Protein AF-A0A429BM97-F1 (afdb_monomer)

Secondary structure (DSSP, 8-state):
---HHHHHHHHHHHHHHHHHHHHHHHHTSSS--SEEEEEEEEEEE--SSSS----EEEEEEEEEEE--------S----

pLDDT: mean 76.97, std 14.51, range [48.44, 95.0]

Sequence (79 aa):
MGSAADTLRSAVDRVRPAVLDIVDSLRSMPRSPDRITLEFGVKVTAEAGVVVARTAAEAHFTVGVEWDVTDSAGGSDAG

Structure (mmCIF, N/CA/C/O backbone):
data_AF-A0A429BM97-F1
#
_entry.id   AF-A0A429BM97-F1
#
loop_
_atom_site.group_PDB
_atom_site.id
_atom_site.type_symbol
_atom_site.label_atom_id
_atom_site.label_alt_id
_atom_site.label_comp_id
_atom_site.label_asym_id
_atom_site.label_entity_id
_atom_site.label_seq_id
_atom_site.pdbx_PDB_ins_code
_atom_site.Cartn_x
_atom_site.Cartn_y
_atom_site.Cartn_z
_atom_site.occupancy
_atom_site.B_iso_or_equiv
_atom_site.auth_seq_id
_atom_site.auth_comp_id
_atom_site.auth_asym_id
_atom_site.auth_atom_id
_atom_site.pdbx_PDB_model_num
ATOM 1 N N . MET A 1 1 ? -19.451 -6.903 17.605 1.00 51.53 1 MET A N 1
ATOM 2 C CA . MET A 1 1 ? -18.248 -6.048 17.523 1.00 51.53 1 MET A CA 1
ATOM 3 C C . MET A 1 1 ? -17.218 -6.818 16.715 1.00 51.53 1 MET A C 1
ATOM 5 O O . MET A 1 1 ? -16.990 -7.970 17.056 1.00 51.53 1 MET A O 1
ATOM 9 N N . GLY A 1 2 ? -16.714 -6.261 15.608 1.00 63.09 2 GLY A N 1
ATOM 10 C CA . GLY A 1 2 ? -15.740 -6.952 14.750 1.00 63.09 2 GLY A CA 1
ATOM 11 C C . GLY A 1 2 ? -14.462 -7.265 15.525 1.00 63.09 2 GLY A C 1
ATOM 12 O O . GLY A 1 2 ? -14.037 -6.460 16.356 1.00 63.09 2 GLY A O 1
ATOM 13 N N . SER A 1 3 ? -13.892 -8.446 15.306 1.00 83.69 3 SER A N 1
ATOM 14 C CA . SER A 1 3 ? -12.653 -8.841 15.970 1.00 83.69 3 SER A CA 1
ATOM 15 C C . SER A 1 3 ? -11.487 -7.964 15.493 1.00 83.69 3 SER A C 1
ATOM 17 O O . SER A 1 3 ? -11.545 -7.354 14.423 1.00 83.69 3 SER A O 1
ATOM 19 N N . ALA A 1 4 ? -10.387 -7.919 16.250 1.00 78.44 4 ALA A N 1
ATOM 20 C CA . ALA A 1 4 ? -9.171 -7.230 15.805 1.00 78.44 4 ALA A CA 1
ATOM 21 C C . ALA A 1 4 ? -8.676 -7.752 14.438 1.00 78.44 4 ALA A C 1
ATOM 23 O O . ALA A 1 4 ? -8.159 -6.982 13.628 1.00 78.44 4 ALA A O 1
ATOM 24 N N . ALA A 1 5 ? -8.905 -9.040 14.155 1.00 80.69 5 ALA A N 1
ATOM 25 C CA . ALA A 1 5 ? -8.576 -9.657 12.877 1.00 80.69 5 ALA A CA 1
ATOM 26 C C . ALA A 1 5 ? -9.415 -9.099 11.713 1.00 80.69 5 ALA A C 1
ATOM 28 O O . ALA A 1 5 ? -8.883 -8.910 10.620 1.00 80.69 5 ALA A O 1
ATOM 29 N N . ASP A 1 6 ? -10.693 -8.782 11.938 1.00 83.25 6 ASP A N 1
ATOM 30 C CA . ASP A 1 6 ? -11.574 -8.219 10.903 1.00 83.25 6 ASP A CA 1
ATOM 31 C C . ASP A 1 6 ? -11.177 -6.784 10.544 1.00 83.25 6 ASP A C 1
ATOM 33 O O . ASP A 1 6 ? -11.144 -6.406 9.368 1.00 83.25 6 ASP A O 1
ATOM 37 N N . THR A 1 7 ? -10.810 -5.990 11.553 1.00 79.12 7 THR A N 1
ATOM 38 C CA . THR A 1 7 ? -10.308 -4.623 11.361 1.00 79.12 7 THR A CA 1
ATOM 39 C C . THR A 1 7 ? -8.976 -4.624 10.614 1.00 79.12 7 THR A C 1
ATOM 41 O O . THR A 1 7 ? -8.804 -3.840 9.679 1.00 79.12 7 THR A O 1
ATOM 44 N N . LEU A 1 8 ? -8.055 -5.531 10.966 1.00 79.00 8 LEU A N 1
ATOM 45 C CA . LEU A 1 8 ? -6.780 -5.680 10.262 1.00 79.00 8 LEU A CA 1
ATOM 46 C C . LEU A 1 8 ? -6.988 -6.112 8.807 1.00 79.00 8 LEU A C 1
ATOM 48 O O . LEU A 1 8 ? -6.420 -5.500 7.907 1.00 79.00 8 LEU A O 1
ATOM 52 N N . ARG A 1 9 ? -7.834 -7.119 8.559 1.00 84.75 9 ARG A N 1
ATOM 53 C CA . ARG A 1 9 ? -8.161 -7.574 7.199 1.00 84.75 9 ARG A CA 1
ATOM 54 C C . ARG A 1 9 ? -8.714 -6.432 6.353 1.00 84.75 9 ARG A C 1
ATOM 56 O O . ARG A 1 9 ? -8.219 -6.187 5.261 1.0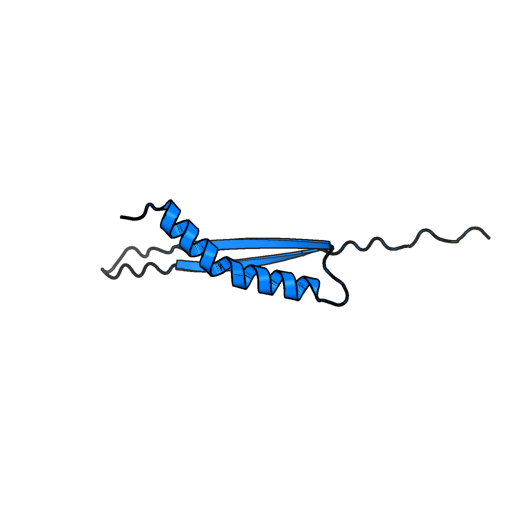0 84.75 9 ARG A O 1
ATOM 63 N N . SER A 1 10 ? -9.658 -5.675 6.908 1.00 83.25 10 SER A N 1
ATOM 64 C CA . SER A 1 10 ? -10.234 -4.505 6.241 1.00 83.25 10 SER A CA 1
ATOM 65 C C . SER A 1 10 ? -9.185 -3.431 5.932 1.00 83.25 10 SER A C 1
ATOM 67 O O . SER A 1 10 ? -9.283 -2.754 4.913 1.00 83.25 10 SER A O 1
ATOM 69 N N . ALA A 1 11 ? -8.183 -3.251 6.797 1.00 80.25 11 ALA A N 1
ATOM 70 C CA . ALA A 1 11 ? -7.081 -2.324 6.550 1.00 80.25 11 ALA A CA 1
ATOM 71 C C . ALA A 1 11 ? -6.145 -2.823 5.435 1.00 80.25 11 ALA A C 1
ATOM 73 O O . ALA A 1 11 ? -5.785 -2.046 4.553 1.00 80.25 11 ALA A O 1
ATOM 74 N N . VAL A 1 12 ? -5.810 -4.118 5.424 1.00 83.19 12 VAL A N 1
ATOM 75 C CA . VAL A 1 12 ? -5.003 -4.745 4.361 1.00 83.19 12 VAL A CA 1
ATOM 76 C C . VAL A 1 12 ? -5.716 -4.665 3.011 1.00 83.19 12 VAL A C 1
ATOM 78 O O . VAL A 1 12 ? -5.100 -4.300 2.012 1.00 83.19 12 VAL A O 1
ATOM 81 N N . ASP A 1 13 ? -7.021 -4.935 2.974 1.00 87.62 13 ASP A N 1
ATOM 82 C CA . ASP A 1 13 ? -7.807 -4.884 1.738 1.00 87.62 13 ASP A CA 1
ATOM 83 C C . ASP A 1 13 ? -7.882 -3.469 1.146 1.00 87.62 13 ASP A C 1
ATOM 85 O O . ASP A 1 13 ? -7.946 -3.322 -0.072 1.00 87.62 13 ASP A O 1
ATOM 89 N N . ARG A 1 14 ? -7.787 -2.422 1.977 1.00 84.50 14 ARG A N 1
ATOM 90 C CA . ARG A 1 14 ? -7.691 -1.026 1.512 1.00 84.50 14 ARG A CA 1
ATOM 91 C C . ARG A 1 14 ? -6.324 -0.677 0.925 1.00 84.50 14 ARG A C 1
ATOM 93 O O . ARG A 1 14 ? -6.249 0.191 0.065 1.00 84.50 14 ARG A O 1
ATOM 100 N N . VAL A 1 15 ? -5.258 -1.323 1.393 1.00 84.38 15 VAL A N 1
ATOM 101 C CA . VAL A 1 15 ? -3.876 -1.091 0.934 1.00 84.38 15 VAL A CA 1
ATOM 102 C C . VAL A 1 15 ? -3.536 -1.896 -0.320 1.00 84.38 15 VAL A C 1
ATOM 104 O O . VAL A 1 15 ? -2.727 -1.456 -1.134 1.00 84.38 15 VAL A O 1
ATOM 107 N N . ARG A 1 16 ? -4.167 -3.062 -0.499 1.00 87.62 16 ARG A N 1
ATOM 108 C CA . ARG A 1 16 ? -3.914 -3.974 -1.622 1.00 87.62 16 ARG A CA 1
ATOM 109 C C . ARG A 1 16 ? -3.910 -3.286 -2.999 1.00 87.62 16 ARG A C 1
ATOM 111 O O . ARG A 1 16 ? -2.971 -3.563 -3.738 1.00 87.62 16 ARG A O 1
ATOM 118 N N . PRO A 1 17 ? -4.869 -2.409 -3.362 1.00 91.12 17 PRO A N 1
ATOM 119 C CA . PRO A 1 17 ? -4.855 -1.749 -4.668 1.00 91.12 17 PRO A CA 1
ATOM 120 C C . PRO A 1 17 ? -3.582 -0.927 -4.904 1.00 91.12 17 PRO A C 1
ATOM 122 O O . PRO A 1 17 ? -2.939 -1.094 -5.929 1.00 91.12 17 PRO A O 1
ATOM 125 N N . ALA A 1 18 ? -3.144 -0.146 -3.911 1.00 88.12 18 ALA A N 1
ATOM 126 C CA . ALA A 1 18 ? -1.928 0.660 -4.022 1.00 88.12 18 ALA A CA 1
ATOM 127 C C . ALA A 1 18 ? -0.663 -0.202 -4.192 1.00 88.12 18 ALA A C 1
ATOM 129 O O . ALA A 1 18 ? 0.244 0.157 -4.937 1.00 88.12 18 ALA A O 1
ATOM 130 N N . VAL A 1 19 ? -0.606 -1.361 -3.527 1.00 89.19 19 VAL A N 1
ATOM 131 C CA . VAL A 1 19 ? 0.489 -2.328 -3.707 1.00 89.19 19 VAL A CA 1
ATOM 132 C C . VAL A 1 19 ? 0.505 -2.889 -5.129 1.00 89.19 19 VAL A C 1
ATOM 134 O O . VAL A 1 19 ? 1.579 -3.002 -5.717 1.00 89.19 19 VAL A O 1
ATOM 137 N N . LEU A 1 20 ? -0.662 -3.230 -5.682 1.00 92.56 20 LEU A N 1
ATOM 138 C CA . LEU A 1 20 ? -0.770 -3.730 -7.055 1.00 92.56 20 LEU A CA 1
ATOM 139 C C . LEU A 1 20 ? -0.320 -2.670 -8.063 1.00 92.56 20 LEU A C 1
ATOM 141 O O . LEU A 1 20 ? 0.501 -2.985 -8.917 1.00 92.56 20 LEU A O 1
ATOM 145 N N . ASP A 1 21 ? -0.745 -1.417 -7.891 1.00 93.38 21 ASP A N 1
ATOM 146 C CA . ASP A 1 21 ? -0.345 -0.309 -8.766 1.00 93.38 21 ASP A CA 1
ATOM 147 C C . ASP A 1 21 ? 1.182 -0.102 -8.778 1.00 93.38 21 ASP A C 1
ATOM 149 O O . ASP A 1 21 ? 1.783 0.104 -9.834 1.00 93.38 21 ASP A O 1
ATOM 153 N N . ILE A 1 22 ? 1.838 -0.200 -7.613 1.00 91.06 22 ILE A N 1
ATOM 154 C CA . ILE A 1 22 ? 3.303 -0.107 -7.505 1.00 91.06 22 ILE A CA 1
ATOM 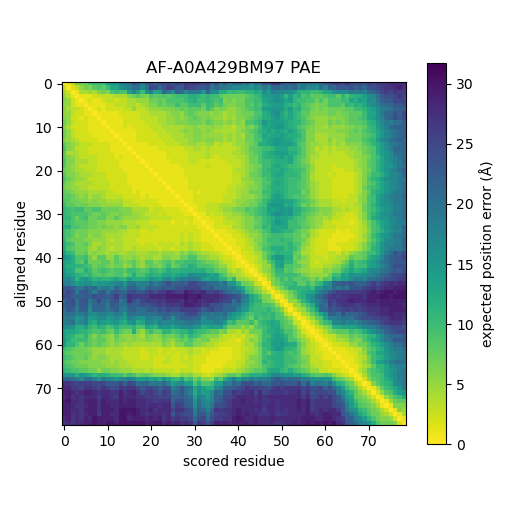155 C C . ILE A 1 22 ? 3.970 -1.276 -8.236 1.00 91.06 22 ILE A C 1
ATOM 157 O O . ILE A 1 22 ? 4.903 -1.066 -9.009 1.00 91.06 22 ILE A O 1
ATOM 161 N N . VAL A 1 23 ? 3.507 -2.506 -8.003 1.00 92.50 23 VAL A N 1
ATOM 162 C CA . VAL A 1 23 ? 4.085 -3.706 -8.627 1.00 92.50 23 VAL A CA 1
ATOM 163 C C . VAL A 1 23 ? 3.915 -3.675 -10.144 1.00 92.50 23 VAL A C 1
ATOM 165 O O . VAL A 1 23 ? 4.873 -3.960 -10.864 1.00 92.50 23 VAL A O 1
ATOM 168 N N . ASP A 1 24 ? 2.734 -3.30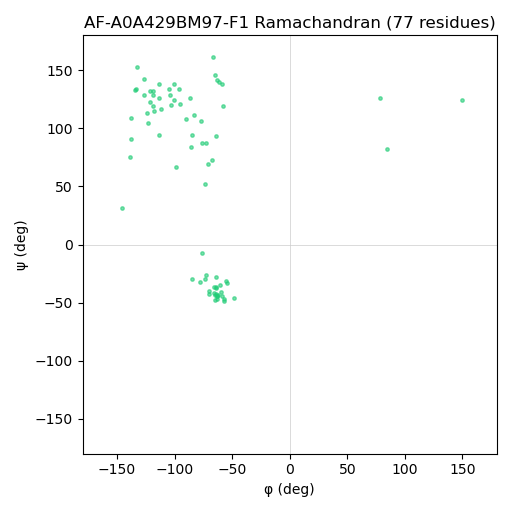6 -10.632 1.00 95.00 24 ASP A N 1
ATOM 169 C CA . ASP A 1 24 ? 2.452 -3.219 -12.063 1.00 95.00 24 ASP A CA 1
ATOM 170 C C . ASP A 1 24 ? 3.287 -2.117 -12.722 1.00 95.00 24 ASP A C 1
ATOM 172 O O . ASP A 1 24 ? 3.897 -2.350 -13.768 1.00 95.00 24 ASP A O 1
ATOM 176 N N . SER A 1 25 ? 3.421 -0.960 -12.067 1.00 92.88 25 SER A N 1
ATOM 177 C CA . SER A 1 25 ? 4.314 0.113 -12.513 1.00 92.88 25 SER A CA 1
ATOM 178 C C . SER A 1 25 ? 5.761 -0.375 -12.635 1.00 92.88 25 SER A C 1
ATOM 180 O O . SER A 1 25 ? 6.379 -0.225 -13.691 1.00 92.88 25 SER A O 1
ATOM 182 N N . LEU A 1 26 ? 6.281 -1.061 -11.610 1.00 93.00 26 LEU A N 1
ATOM 183 C CA . LEU A 1 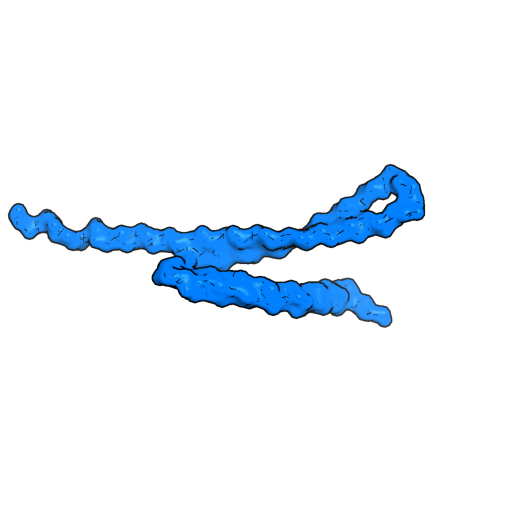26 ? 7.651 -1.577 -11.614 1.00 93.00 26 LEU A CA 1
ATOM 184 C C . LEU A 1 26 ? 7.877 -2.643 -12.694 1.00 93.00 26 LEU A C 1
ATOM 186 O O . LEU A 1 26 ? 8.933 -2.679 -13.323 1.00 93.00 26 LEU A O 1
ATOM 190 N N . ARG A 1 27 ? 6.884 -3.498 -12.943 1.00 91.25 27 ARG A N 1
ATOM 191 C CA . ARG A 1 27 ? 6.946 -4.523 -13.996 1.00 91.25 27 ARG A CA 1
ATOM 192 C C . ARG A 1 27 ? 6.828 -3.955 -15.403 1.00 91.25 27 ARG A C 1
ATOM 194 O O . ARG A 1 27 ? 7.339 -4.568 -16.332 1.00 91.25 27 ARG A O 1
ATOM 201 N N . SER A 1 28 ? 6.182 -2.803 -15.565 1.00 93.75 28 SER A N 1
ATOM 202 C CA . SER A 1 28 ? 6.038 -2.139 -16.865 1.00 93.75 28 SER A CA 1
ATOM 203 C C . SER A 1 28 ? 7.313 -1.428 -17.343 1.00 93.75 28 SER A C 1
ATOM 205 O O . SER A 1 28 ? 7.368 -0.955 -18.479 1.00 93.75 28 SER A O 1
ATOM 207 N N . MET A 1 29 ? 8.345 -1.345 -16.494 1.00 91.62 29 MET A N 1
ATOM 208 C CA . MET A 1 29 ? 9.611 -0.700 -16.839 1.00 91.62 29 MET A CA 1
ATOM 209 C C . MET A 1 29 ? 10.345 -1.451 -17.968 1.00 91.62 29 MET A C 1
ATOM 211 O O . MET A 1 29 ? 10.323 -2.682 -17.990 1.00 91.62 29 MET A O 1
ATOM 215 N N . PRO A 1 30 ? 11.076 -0.748 -18.864 1.00 91.31 30 PRO A N 1
ATOM 216 C CA . PRO A 1 30 ? 11.793 -1.374 -19.983 1.00 91.31 30 PRO A CA 1
ATOM 217 C C . PRO A 1 30 ? 12.757 -2.494 -19.572 1.00 91.31 30 PRO A C 1
ATOM 219 O O . PRO A 1 30 ? 12.932 -3.462 -20.307 1.00 91.31 30 PRO A O 1
ATOM 222 N N . ARG A 1 31 ? 13.372 -2.366 -18.389 1.00 89.50 31 ARG A N 1
ATOM 223 C CA . ARG A 1 31 ? 14.085 -3.449 -17.709 1.00 89.50 31 ARG A CA 1
ATOM 224 C C . ARG A 1 31 ? 13.326 -3.796 -16.434 1.00 89.50 31 ARG A C 1
ATOM 226 O O . ARG A 1 31 ? 13.524 -3.155 -15.398 1.00 89.50 31 ARG A O 1
ATOM 233 N N . SER A 1 32 ? 12.458 -4.796 -16.523 1.00 89.88 32 SER A N 1
ATOM 234 C CA . SER A 1 32 ? 11.704 -5.289 -15.372 1.00 89.88 32 SER A CA 1
ATOM 235 C C . SER A 1 32 ? 12.655 -5.775 -14.267 1.00 89.88 32 SER A C 1
ATOM 237 O O . SER A 1 32 ? 13.643 -6.437 -14.592 1.00 89.88 32 SER A O 1
ATOM 239 N N . PRO A 1 33 ? 12.382 -5.474 -12.986 1.00 92.25 33 PRO A N 1
ATOM 240 C CA . PRO A 1 33 ? 13.104 -6.071 -11.866 1.00 92.25 33 PRO A CA 1
ATOM 241 C C . PRO A 1 33 ? 12.874 -7.582 -11.813 1.00 92.25 33 PRO A C 1
ATOM 243 O O . PRO A 1 33 ? 11.748 -8.042 -12.021 1.00 92.25 33 PRO A O 1
ATOM 246 N N . ASP A 1 34 ? 13.913 -8.338 -11.472 1.00 91.12 34 ASP A N 1
ATOM 247 C CA . ASP A 1 34 ? 13.836 -9.793 -11.295 1.00 91.12 34 ASP A CA 1
ATOM 248 C C . ASP A 1 34 ? 13.199 -10.145 -9.946 1.00 91.12 34 ASP A C 1
ATOM 250 O O . ASP A 1 34 ? 12.446 -11.115 -9.813 1.00 91.12 34 ASP A O 1
ATOM 254 N N . ARG A 1 35 ? 13.435 -9.295 -8.941 1.00 91.81 35 ARG A N 1
ATOM 255 C CA . ARG A 1 35 ? 12.815 -9.399 -7.623 1.00 91.81 35 ARG A CA 1
ATOM 256 C C . ARG A 1 35 ? 12.287 -8.044 -7.168 1.00 91.81 35 ARG A C 1
ATOM 258 O O . ARG A 1 35 ? 12.970 -7.026 -7.238 1.00 91.81 35 ARG A O 1
ATOM 265 N N . ILE A 1 36 ? 11.055 -8.063 -6.665 1.00 92.38 36 ILE A N 1
ATOM 266 C CA . ILE A 1 36 ? 10.397 -6.926 -6.024 1.00 92.38 36 ILE A CA 1
ATOM 267 C C . ILE A 1 36 ? 10.028 -7.355 -4.604 1.00 92.38 36 ILE A C 1
ATOM 269 O O . ILE A 1 36 ? 9.296 -8.328 -4.416 1.00 92.38 36 ILE A O 1
ATOM 273 N N . THR A 1 37 ? 10.514 -6.615 -3.617 1.00 91.69 37 THR A N 1
ATOM 274 C CA . THR A 1 37 ? 10.238 -6.802 -2.192 1.00 91.69 37 THR A CA 1
ATOM 275 C C . THR A 1 37 ? 9.444 -5.598 -1.700 1.00 91.69 37 THR A C 1
ATOM 277 O O . THR A 1 37 ? 9.869 -4.463 -1.889 1.00 91.69 37 THR A O 1
ATOM 280 N N . LEU A 1 38 ? 8.288 -5.817 -1.072 1.00 87.50 38 LEU A N 1
ATOM 281 C CA . LEU A 1 38 ? 7.515 -4.749 -0.434 1.00 87.50 38 LEU A CA 1
ATOM 282 C C . LEU A 1 38 ? 7.329 -5.055 1.044 1.00 87.50 38 LEU A C 1
ATOM 284 O O . LEU A 1 38 ? 6.881 -6.141 1.409 1.00 87.50 38 LEU A O 1
ATOM 288 N N . GLU A 1 39 ? 7.599 -4.061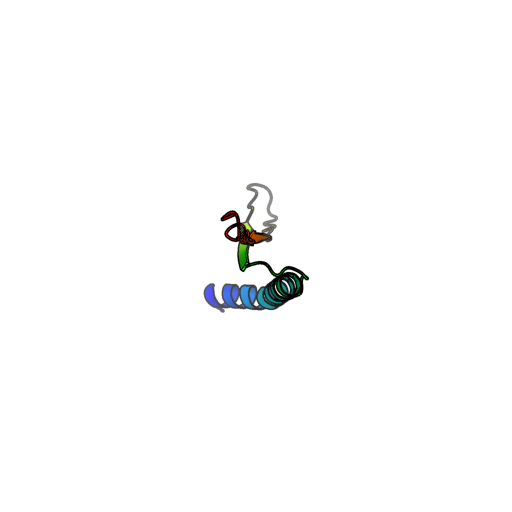 1.878 1.00 87.19 39 GLU A N 1
ATOM 289 C CA . GLU A 1 39 ? 7.392 -4.123 3.317 1.00 87.19 39 GLU A CA 1
ATOM 290 C C . GLU A 1 39 ? 6.387 -3.054 3.731 1.00 87.19 39 GLU A C 1
ATOM 292 O O . GLU A 1 39 ? 6.523 -1.882 3.380 1.00 87.19 39 GLU A O 1
ATOM 297 N N . PHE A 1 40 ? 5.367 -3.464 4.482 1.00 81.75 40 PHE A N 1
ATOM 298 C CA . PHE A 1 40 ? 4.373 -2.569 5.059 1.00 81.75 40 PHE A CA 1
ATOM 299 C C . PHE A 1 40 ? 4.658 -2.378 6.547 1.00 81.75 40 PHE A C 1
ATOM 301 O O . PHE A 1 40 ? 4.636 -3.343 7.314 1.00 81.75 40 PHE A O 1
ATOM 308 N N . GLY A 1 41 ? 4.893 -1.133 6.952 1.00 74.25 41 GLY A N 1
ATOM 309 C CA . GLY A 1 41 ? 5.130 -0.753 8.336 1.00 74.25 41 GLY A CA 1
ATOM 310 C C . GLY A 1 41 ? 4.009 0.128 8.879 1.00 74.25 41 GLY A C 1
ATOM 311 O O . GLY A 1 41 ? 3.549 1.056 8.214 1.00 74.25 41 GLY A O 1
ATOM 312 N N . VAL A 1 42 ? 3.598 -0.131 10.122 1.00 71.56 42 VAL A N 1
ATOM 313 C CA . VAL A 1 42 ? 2.698 0.746 10.883 1.00 71.56 42 VAL A CA 1
ATOM 314 C C . VAL A 1 42 ? 3.435 1.219 12.121 1.00 71.56 42 VAL A C 1
ATOM 316 O O . VAL A 1 42 ? 3.834 0.415 12.964 1.00 71.56 42 VAL A O 1
ATOM 319 N N . LYS A 1 43 ? 3.609 2.531 12.241 1.00 68.00 43 LYS A N 1
ATOM 320 C CA . LYS A 1 43 ? 4.168 3.161 13.431 1.00 68.00 43 LYS A CA 1
ATOM 321 C C . LYS A 1 43 ? 3.024 3.722 14.265 1.00 68.00 43 LYS A C 1
ATOM 323 O O . LYS A 1 43 ? 2.215 4.506 13.773 1.00 68.00 43 LYS A O 1
ATOM 328 N N . VAL A 1 44 ? 2.966 3.308 15.528 1.00 66.88 44 VAL A N 1
ATOM 329 C CA . VAL A 1 44 ? 2.025 3.835 16.522 1.00 66.88 44 VAL A CA 1
ATOM 330 C C . VAL A 1 44 ? 2.832 4.607 17.553 1.00 66.88 44 VAL A C 1
ATOM 332 O O . VAL A 1 44 ? 3.671 4.028 18.242 1.00 66.88 44 VAL A O 1
ATOM 335 N N . THR A 1 45 ? 2.601 5.913 17.648 1.00 63.25 45 THR A N 1
ATOM 336 C CA . THR A 1 45 ? 3.187 6.761 18.689 1.00 63.25 45 THR A CA 1
ATOM 337 C C . THR A 1 45 ? 2.122 7.093 19.733 1.00 63.25 45 THR A C 1
ATOM 339 O O . THR A 1 45 ? 0.982 7.417 19.402 1.00 63.25 45 THR A O 1
ATOM 342 N N . ALA A 1 46 ? 2.476 6.967 21.012 1.00 64.75 46 ALA A N 1
ATOM 343 C CA . ALA A 1 46 ? 1.630 7.363 22.131 1.00 64.75 46 ALA A CA 1
ATOM 344 C C . ALA A 1 46 ? 2.417 8.348 22.998 1.00 64.75 46 ALA A C 1
ATOM 346 O O . ALA A 1 46 ? 3.427 7.975 23.594 1.00 64.75 46 ALA A O 1
ATOM 347 N N . GLU A 1 47 ? 1.980 9.606 23.044 1.00 59.56 47 GLU A N 1
ATOM 348 C CA . GLU A 1 47 ? 2.567 10.609 23.933 1.00 59.56 47 GLU A CA 1
ATOM 349 C C . GLU A 1 47 ? 1.886 10.550 25.305 1.00 59.56 47 GLU A C 1
ATOM 351 O O . GLU A 1 47 ? 0.661 10.614 25.424 1.00 59.56 47 GLU A O 1
ATOM 356 N N . ALA A 1 48 ? 2.688 10.396 26.360 1.00 57.19 48 ALA A N 1
ATOM 357 C CA . ALA A 1 48 ? 2.211 10.409 27.735 1.00 57.19 48 ALA A CA 1
ATOM 358 C C . ALA A 1 48 ? 2.125 11.858 28.238 1.00 57.19 48 ALA A C 1
ATOM 360 O O . ALA A 1 48 ? 3.106 12.410 28.729 1.00 57.19 48 ALA A O 1
ATOM 361 N N . GLY A 1 49 ? 0.949 12.475 28.127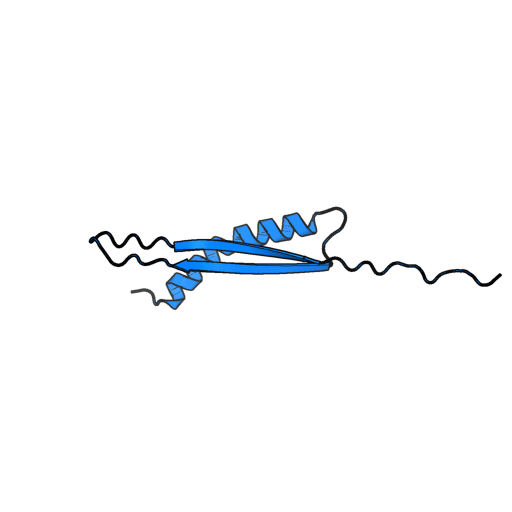 1.00 57.62 49 GLY A N 1
ATOM 362 C CA . GLY A 1 49 ? 0.678 13.783 28.723 1.00 57.62 49 GLY A CA 1
ATOM 363 C C . GLY A 1 49 ? -0.329 14.591 27.917 1.00 57.62 49 GLY A C 1
ATOM 364 O O . GLY A 1 49 ? -0.105 14.864 26.748 1.00 57.62 49 GLY A O 1
ATOM 365 N N . VAL A 1 50 ? -1.407 15.016 28.581 1.00 52.78 50 VAL A N 1
ATOM 366 C CA . VAL A 1 50 ? -2.584 15.719 28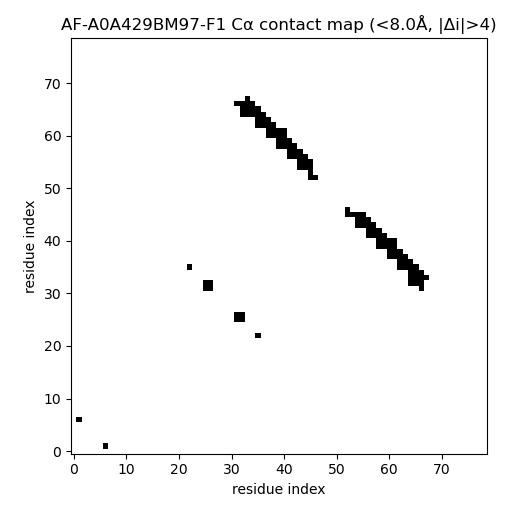.035 1.00 52.78 50 VAL A CA 1
ATOM 367 C C . VAL A 1 50 ? -3.568 14.787 27.322 1.00 52.78 50 VAL A C 1
ATOM 369 O O . VAL A 1 50 ? -3.233 14.017 26.431 1.00 52.78 50 VAL A O 1
ATOM 372 N N . VAL A 1 51 ? -4.826 14.854 27.763 1.00 53.47 51 VAL A N 1
ATOM 373 C CA . VAL A 1 51 ? -5.973 14.057 27.303 1.00 53.47 51 VAL A CA 1
ATOM 374 C C . VAL A 1 51 ? -6.382 14.488 25.891 1.00 53.47 51 VAL A C 1
ATOM 376 O O . VAL A 1 51 ? -7.423 15.091 25.663 1.00 53.47 51 VAL A O 1
ATOM 379 N N . VAL A 1 52 ? -5.529 14.177 24.925 1.00 52.25 52 VAL A N 1
ATOM 380 C CA . VAL A 1 52 ? -5.871 14.002 23.522 1.00 52.25 52 VAL A CA 1
ATOM 381 C C . VAL A 1 52 ? -5.075 12.779 23.098 1.00 52.25 52 VAL A C 1
ATOM 383 O O . VAL A 1 52 ? -3.929 12.890 22.676 1.00 52.25 52 VAL A O 1
ATOM 386 N N . ALA A 1 53 ? -5.666 11.592 23.227 1.00 54.91 53 ALA A N 1
ATOM 387 C CA . ALA A 1 53 ? -5.119 10.395 22.604 1.00 54.91 53 ALA A CA 1
ATOM 388 C C . ALA A 1 53 ? -5.256 10.543 21.078 1.00 54.91 53 ALA A C 1
ATOM 390 O O . ALA A 1 53 ? -6.123 9.940 20.451 1.00 54.91 53 ALA A O 1
ATOM 391 N N . ARG A 1 54 ? -4.438 11.403 20.460 1.00 53.44 54 ARG A N 1
ATOM 392 C CA . ARG A 1 54 ? -4.190 11.350 19.023 1.00 53.44 54 ARG A CA 1
ATO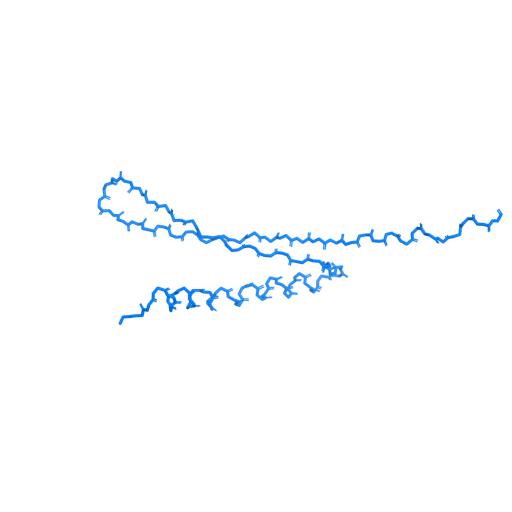M 393 C C . ARG A 1 54 ? -3.306 10.135 18.816 1.00 53.44 54 ARG A C 1
ATOM 395 O O . ARG A 1 54 ? -2.088 10.228 18.827 1.00 53.44 54 ARG A O 1
ATOM 402 N N . THR A 1 55 ? -3.936 8.978 18.657 1.00 53.38 55 THR A N 1
ATOM 403 C CA . THR A 1 55 ? -3.278 7.837 18.032 1.00 53.38 55 THR A CA 1
ATOM 404 C C . THR A 1 55 ? -2.980 8.237 16.592 1.00 53.38 55 THR A C 1
ATOM 406 O O . THR A 1 55 ? -3.849 8.144 15.724 1.00 53.38 55 THR A O 1
ATOM 409 N N . ALA A 1 56 ? -1.782 8.759 16.346 1.00 56.88 56 ALA A N 1
ATOM 410 C CA . ALA A 1 56 ? -1.267 8.903 14.997 1.00 56.88 56 ALA A CA 1
ATOM 411 C C . ALA A 1 56 ? -0.795 7.513 14.560 1.00 56.88 56 ALA A C 1
ATOM 413 O O . ALA A 1 56 ? 0.193 6.987 15.071 1.00 56.88 56 ALA A O 1
ATOM 414 N N . ALA A 1 57 ? -1.567 6.879 13.679 1.00 57.47 57 ALA A N 1
ATOM 415 C CA . ALA A 1 57 ? -1.110 5.704 12.957 1.00 57.47 57 ALA A CA 1
ATOM 416 C C . ALA A 1 57 ? -0.464 6.196 11.662 1.00 57.47 57 ALA A C 1
ATOM 418 O O . ALA A 1 57 ? -1.158 6.668 10.761 1.00 57.47 57 ALA A O 1
ATOM 419 N N . GLU A 1 58 ? 0.859 6.114 11.586 1.00 65.44 58 GLU A N 1
ATOM 420 C CA . GLU A 1 58 ? 1.595 6.381 10.353 1.00 65.44 58 GLU A CA 1
ATOM 421 C C . GLU A 1 58 ? 1.842 5.051 9.643 1.00 65.44 58 GLU A C 1
ATOM 423 O O . GLU A 1 58 ? 2.454 4.138 10.202 1.00 65.44 58 GLU A O 1
ATOM 428 N N . ALA A 1 59 ? 1.351 4.936 8.412 1.00 70.81 59 ALA A N 1
ATOM 429 C CA . ALA A 1 59 ? 1.667 3.825 7.528 1.00 70.81 59 ALA A CA 1
ATOM 430 C C . ALA A 1 59 ? 2.809 4.236 6.596 1.00 70.81 59 ALA A C 1
ATOM 432 O O . ALA A 1 59 ? 2.770 5.318 6.011 1.00 70.81 59 ALA A O 1
ATOM 433 N N . HIS A 1 60 ? 3.802 3.370 6.433 1.00 79.19 60 HIS A N 1
ATOM 434 C CA . HIS A 1 60 ? 4.848 3.538 5.430 1.00 79.19 60 HIS A CA 1
ATOM 435 C C . HIS A 1 60 ? 5.068 2.233 4.668 1.00 79.19 60 HIS A C 1
ATOM 437 O O . HIS A 1 60 ? 4.819 1.143 5.187 1.00 79.19 60 HIS A O 1
ATOM 443 N N . PHE A 1 61 ? 5.538 2.362 3.429 1.00 80.50 61 PHE A N 1
ATOM 444 C CA . PHE A 1 61 ? 5.938 1.240 2.591 1.00 80.50 61 PHE A CA 1
ATOM 445 C C . PHE A 1 61 ? 7.412 1.377 2.240 1.00 80.50 61 PHE A C 1
ATOM 447 O O . PHE A 1 61 ? 7.841 2.442 1.794 1.00 80.50 61 PHE A O 1
ATOM 454 N N . THR A 1 62 ? 8.160 0.293 2.396 1.00 86.56 62 THR A N 1
ATOM 455 C CA . THR A 1 62 ? 9.515 0.169 1.858 1.00 86.56 62 THR A CA 1
ATOM 456 C C . THR A 1 62 ? 9.445 -0.727 0.634 1.00 86.56 62 THR A C 1
ATOM 458 O O . THR A 1 62 ? 8.871 -1.813 0.693 1.00 86.56 62 THR A O 1
ATOM 461 N N . VAL A 1 63 ? 10.007 -0.273 -0.483 1.00 88.88 63 VAL A N 1
ATOM 462 C CA . VAL A 1 63 ? 10.035 -1.030 -1.737 1.00 88.88 63 VAL A CA 1
ATOM 463 C C . VAL A 1 63 ? 11.490 -1.293 -2.106 1.00 88.88 63 VAL A C 1
ATOM 465 O O . VAL A 1 63 ? 12.248 -0.360 -2.358 1.00 88.88 63 VAL A O 1
ATOM 468 N N . GLY A 1 64 ? 11.875 -2.565 -2.109 1.00 91.94 64 GLY A N 1
ATOM 469 C CA . GLY A 1 64 ? 13.153 -3.057 -2.606 1.00 91.94 64 GLY A CA 1
ATOM 470 C C . GLY A 1 64 ? 12.989 -3.652 -4.001 1.00 91.94 64 GLY A C 1
ATOM 471 O O . GLY A 1 64 ? 12.024 -4.365 -4.270 1.00 91.94 64 GLY A O 1
ATOM 472 N N . VAL A 1 65 ? 13.928 -3.362 -4.892 1.00 92.94 65 VAL A N 1
ATOM 473 C CA . VAL A 1 65 ? 13.964 -3.889 -6.260 1.00 92.94 65 VAL A CA 1
ATOM 474 C C . VAL A 1 65 ? 15.377 -4.353 -6.576 1.00 92.94 65 VAL A C 1
ATOM 476 O O . VAL A 1 65 ? 16.339 -3.641 -6.292 1.00 92.94 65 VAL A O 1
ATOM 479 N N . GLU A 1 66 ? 15.497 -5.552 -7.136 1.00 92.94 66 GLU A N 1
ATOM 480 C CA . GLU A 1 66 ? 16.774 -6.180 -7.477 1.00 92.94 66 GLU A CA 1
ATOM 481 C C . GLU A 1 66 ? 16.760 -6.595 -8.956 1.00 92.94 66 GLU A C 1
ATOM 483 O O . GLU A 1 66 ? 15.729 -7.030 -9.483 1.00 92.94 66 GLU A O 1
ATOM 488 N N . TRP A 1 67 ? 17.912 -6.445 -9.616 1.00 93.75 67 TRP A N 1
ATOM 489 C CA . TRP A 1 67 ? 18.141 -6.877 -10.992 1.00 93.75 67 TRP A CA 1
ATOM 490 C C . TRP A 1 67 ? 19.375 -7.767 -11.045 1.00 93.75 67 TRP A C 1
ATOM 492 O O . TRP A 1 67 ? 20.459 -7.346 -10.629 1.00 93.75 67 TRP A O 1
ATOM 502 N N . ASP A 1 68 ? 19.239 -8.935 -11.652 1.00 88.44 68 ASP A N 1
ATOM 503 C CA . ASP A 1 68 ? 20.357 -9.817 -11.925 1.00 88.44 68 ASP A CA 1
ATOM 504 C C . ASP A 1 68 ? 21.035 -9.350 -13.218 1.00 88.44 68 ASP A C 1
ATOM 506 O O . ASP A 1 68 ? 20.498 -9.414 -14.326 1.00 88.44 68 ASP A O 1
ATOM 510 N N . VAL A 1 69 ? 22.252 -8.821 -13.095 1.00 72.81 69 VAL A N 1
ATOM 511 C CA . VAL A 1 69 ? 23.159 -8.688 -14.240 1.00 72.81 69 VAL A CA 1
ATOM 512 C C . VAL A 1 69 ? 23.882 -10.021 -14.356 1.00 72.81 69 VAL A C 1
ATOM 514 O O . VAL A 1 69 ? 24.986 -10.188 -13.847 1.00 72.81 69 VAL A O 1
ATOM 517 N N . THR A 1 70 ? 23.256 -10.996 -15.014 1.00 65.69 70 THR A N 1
ATOM 518 C CA . THR A 1 70 ? 24.059 -12.071 -15.601 1.00 65.69 70 THR A CA 1
ATOM 519 C C . THR A 1 70 ? 24.685 -11.475 -16.850 1.00 65.69 70 THR A C 1
ATOM 521 O O . THR A 1 70 ? 24.088 -11.484 -17.928 1.00 65.69 70 THR A O 1
ATOM 524 N N . ASP A 1 71 ? 25.848 -10.850 -16.677 1.00 60.12 71 ASP A N 1
ATOM 525 C CA . ASP A 1 71 ? 26.645 -10.406 -17.807 1.00 60.12 71 ASP A CA 1
ATOM 526 C C . ASP A 1 71 ? 26.938 -11.640 -18.663 1.00 60.12 71 ASP A C 1
ATOM 528 O O . ASP A 1 71 ? 27.509 -12.629 -18.196 1.00 60.12 71 ASP A O 1
ATOM 532 N N . SER A 1 72 ? 26.485 -11.607 -19.913 1.00 60.53 72 SER A N 1
ATOM 533 C CA . SER A 1 72 ? 26.778 -12.628 -20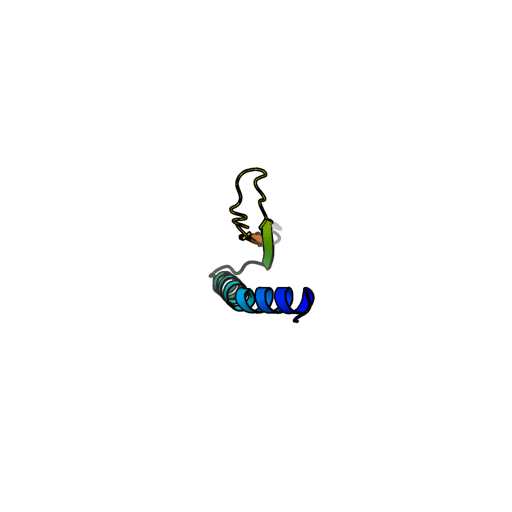.915 1.00 60.53 72 SER A CA 1
ATOM 534 C C . SER A 1 72 ? 28.229 -12.471 -21.386 1.00 60.53 72 SER A C 1
ATOM 536 O O . SER A 1 72 ? 28.499 -12.375 -22.576 1.00 60.53 72 SER A O 1
ATOM 538 N N . ALA A 1 73 ? 29.180 -12.423 -20.454 1.00 60.09 73 ALA A N 1
ATOM 539 C CA . ALA A 1 73 ? 30.611 -12.366 -20.712 1.00 60.09 73 ALA A CA 1
ATOM 540 C C . ALA A 1 73 ? 31.198 -13.776 -20.560 1.00 60.09 73 ALA A C 1
ATOM 542 O O . ALA A 1 73 ? 31.941 -14.088 -19.634 1.00 60.09 73 ALA A O 1
ATOM 543 N N . GLY A 1 74 ? 30.796 -14.662 -21.469 1.00 59.91 74 GLY A N 1
ATOM 544 C CA . GLY A 1 74 ? 31.265 -16.047 -21.544 1.00 59.91 74 GLY A CA 1
ATOM 545 C C . GLY A 1 74 ? 31.358 -16.545 -22.983 1.00 59.91 74 GLY A C 1
ATOM 546 O O . GLY A 1 74 ? 31.096 -17.714 -23.247 1.00 59.91 74 GLY A O 1
ATOM 547 N N . GLY A 1 75 ? 31.658 -15.652 -23.928 1.00 64.50 75 GLY A N 1
ATOM 548 C CA . GLY A 1 75 ? 31.709 -15.973 -25.347 1.00 64.50 75 GLY A CA 1
ATOM 549 C C . GLY A 1 75 ? 32.904 -15.328 -26.030 1.00 64.50 75 GLY A C 1
ATOM 550 O O . GLY A 1 75 ? 32.875 -14.138 -26.314 1.00 64.50 75 GLY A O 1
ATOM 551 N N . SER A 1 76 ? 33.863 -16.177 -26.393 1.00 65.75 76 SER A N 1
ATOM 552 C CA . SER A 1 76 ? 34.885 -15.944 -27.422 1.00 65.75 76 SER A CA 1
ATOM 553 C C . SER A 1 76 ? 36.137 -15.189 -26.974 1.00 65.75 76 SER A C 1
ATOM 555 O O . SER A 1 76 ? 36.305 -14.014 -27.272 1.00 65.75 76 SER A O 1
ATOM 557 N N . ASP A 1 77 ? 37.070 -15.926 -26.369 1.00 57.25 77 ASP A N 1
ATOM 558 C CA . ASP A 1 77 ? 38.480 -15.764 -26.737 1.00 57.25 77 ASP A CA 1
ATOM 559 C C . ASP A 1 77 ? 39.142 -17.149 -26.813 1.00 57.25 77 ASP A C 1
ATOM 561 O O . ASP A 1 77 ? 39.808 -17.644 -25.905 1.00 57.25 77 ASP A O 1
ATOM 565 N N . ALA A 1 78 ? 38.811 -17.839 -27.902 1.00 60.47 78 ALA A N 1
ATOM 566 C CA . ALA A 1 78 ? 39.581 -18.943 -28.445 1.00 60.47 78 ALA A CA 1
ATOM 567 C C . ALA A 1 78 ? 39.903 -18.547 -29.889 1.00 60.47 78 ALA A C 1
ATOM 569 O O . ALA A 1 78 ? 39.014 -18.560 -30.745 1.00 60.47 78 ALA A O 1
ATOM 570 N N . GLY A 1 79 ? 41.152 -18.146 -30.122 1.00 48.44 79 GLY A N 1
ATOM 571 C CA . GLY A 1 79 ? 41.685 -17.731 -31.419 1.00 48.44 79 GLY A CA 1
ATOM 572 C C . GLY A 1 79 ? 43.163 -17.408 -31.328 1.00 48.44 79 GLY A C 1
ATOM 573 O O . GLY A 1 79 ? 43.477 -16.316 -30.819 1.00 48.44 79 GLY A O 1
#

Nearest PDB structures (foldseek):
  6i89-assembly1_A  TM=3.571E-01  e=2.848E+00  Escherichia coli
  4r25-assembly1_A  TM=3.106E-01  e=4.226E+00  Bacillus subtilis subsp. subtilis str. 168

Foldseek 3Di:
DDDPVRVVVVVVVVCVVVVVVVQVVQCPDPQRFPDKDKDKDWDWDADPDDPDRPRDTDIDMDIDTHHDPPPPPPDDDDD

Radius of gyration: 21.65 Å; Cα contacts (8 Å, |Δi|>4): 58; chains: 1; bounding box: 60×35×60 Å

Mean predicted aligned error: 10.96 Å

Solvent-accessible surface area (backbone atoms only — not comparable to full-atom values): 5293 Å² total; per-residue (Å²): 132,82,51,75,66,53,56,49,49,56,52,50,64,67,47,47,61,62,55,49,55,52,52,52,54,49,57,69,39,98,74,50,56,77,41,80,46,80,45,83,45,77,46,77,56,82,80,92,74,71,102,64,89,67,71,50,74,46,76,50,76,50,80,48,74,42,71,83,80,78,72,87,82,83,78,85,93,82,131